Protein AF-A0A3M1HQ08-F1 (afdb_monomer_lite)

Structure (mmCIF, N/CA/C/O backbone):
data_AF-A0A3M1HQ08-F1
#
_entry.id   AF-A0A3M1HQ08-F1
#
loop_
_atom_site.group_PDB
_atom_site.id
_atom_site.type_symbol
_atom_site.label_atom_id
_atom_site.label_alt_id
_atom_site.label_comp_id
_atom_site.label_asym_id
_atom_site.label_entity_id
_atom_site.label_seq_id
_atom_site.pdbx_PDB_ins_code
_atom_site.Cartn_x
_atom_site.Cartn_y
_atom_site.Cartn_z
_atom_site.occupancy
_atom_site.B_iso_or_equiv
_atom_site.auth_seq_id
_atom_site.auth_comp_id
_atom_site.auth_asym_id
_atom_site.auth_atom_id
_atom_site.pdbx_PDB_model_num
ATOM 1 N N . MET A 1 1 ? 10.127 -5.036 5.928 1.00 76.81 1 MET A N 1
ATOM 2 C CA . MET A 1 1 ? 9.411 -4.773 7.203 1.00 76.81 1 MET A CA 1
ATOM 3 C C . MET A 1 1 ? 8.531 -3.508 7.095 1.00 76.81 1 MET A C 1
ATOM 5 O O . MET A 1 1 ? 8.863 -2.508 7.718 1.00 76.81 1 MET A O 1
ATOM 9 N N . PRO A 1 2 ? 7.421 -3.507 6.329 1.00 93.12 2 PRO A N 1
ATOM 10 C CA . PRO A 1 2 ? 6.608 -2.291 6.102 1.00 93.12 2 PRO A CA 1
ATOM 11 C C . PRO A 1 2 ? 5.614 -1.946 7.231 1.00 93.12 2 PRO A C 1
ATOM 13 O O . PRO A 1 2 ? 5.241 -0.790 7.415 1.00 93.12 2 PRO A O 1
ATOM 16 N N . TRP A 1 3 ? 5.199 -2.928 8.036 1.00 95.94 3 TRP A N 1
ATOM 17 C CA . TRP A 1 3 ? 4.093 -2.787 8.995 1.00 95.94 3 TRP A CA 1
ATOM 18 C C . TRP A 1 3 ? 4.210 -1.692 10.071 1.00 95.94 3 TRP A C 1
ATOM 20 O O . TRP A 1 3 ? 3.172 -1.139 10.439 1.00 95.94 3 TRP A O 1
ATOM 30 N N . PRO A 1 4 ? 5.399 -1.342 10.599 1.00 97.25 4 PRO A N 1
ATOM 31 C CA . PRO A 1 4 ? 5.519 -0.183 11.480 1.00 97.25 4 PRO A CA 1
ATOM 32 C C . PRO A 1 4 ? 5.036 1.121 10.824 1.00 97.25 4 PRO A C 1
ATOM 34 O O . PRO A 1 4 ? 4.361 1.906 11.485 1.00 97.25 4 PRO A O 1
ATOM 37 N N . LEU A 1 5 ? 5.303 1.314 9.525 1.00 98.06 5 LEU A N 1
ATOM 38 C CA . LEU A 1 5 ? 4.865 2.496 8.775 1.00 98.06 5 LEU A CA 1
ATOM 39 C C . LEU A 1 5 ? 3.379 2.438 8.413 1.00 98.06 5 LEU A C 1
ATOM 41 O O . LEU A 1 5 ? 2.703 3.457 8.506 1.00 98.06 5 LEU A O 1
ATOM 45 N N . VAL A 1 6 ? 2.846 1.252 8.095 1.00 97.94 6 VAL A N 1
ATOM 46 C CA . VAL A 1 6 ? 1.396 1.063 7.894 1.00 97.94 6 VAL A CA 1
ATOM 47 C C . VAL A 1 6 ? 0.622 1.510 9.137 1.00 97.94 6 VAL A C 1
ATOM 49 O O . VAL A 1 6 ? -0.316 2.298 9.037 1.00 97.94 6 VAL A O 1
ATOM 52 N N . ARG A 1 7 ? 1.052 1.078 10.331 1.00 97.81 7 ARG A N 1
ATOM 53 C CA . ARG A 1 7 ? 0.426 1.508 11.591 1.00 97.81 7 ARG A CA 1
ATOM 54 C C . ARG A 1 7 ? 0.586 3.003 11.845 1.00 97.81 7 ARG A C 1
ATOM 56 O O . ARG A 1 7 ? -0.366 3.629 12.285 1.00 97.81 7 ARG A O 1
ATOM 63 N N . ALA A 1 8 ? 1.755 3.577 11.561 1.00 98.31 8 ALA A N 1
ATOM 64 C CA . ALA A 1 8 ? 1.974 5.013 11.723 1.00 98.31 8 ALA A CA 1
ATOM 65 C C . ALA A 1 8 ? 1.047 5.845 10.816 1.00 98.31 8 ALA A C 1
ATOM 67 O O . ALA A 1 8 ? 0.472 6.833 11.269 1.00 98.31 8 ALA A O 1
ATOM 68 N N . ALA A 1 9 ? 0.845 5.418 9.564 1.00 98.38 9 ALA A N 1
ATOM 69 C CA . ALA A 1 9 ? -0.083 6.067 8.640 1.00 98.38 9 ALA A CA 1
ATOM 70 C C . ALA A 1 9 ? -1.531 6.009 9.158 1.00 98.38 9 ALA A C 1
ATOM 72 O 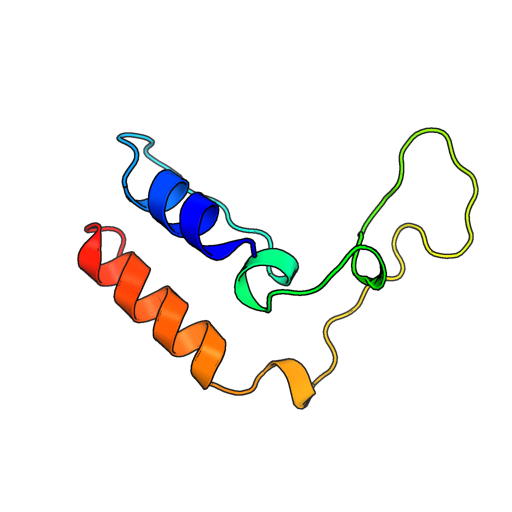O . ALA A 1 9 ? -2.214 7.036 9.193 1.00 98.38 9 ALA A O 1
ATOM 73 N N . LEU A 1 10 ? -1.974 4.836 9.626 1.00 98.38 10 LEU A N 1
ATOM 74 C CA . LEU A 1 10 ? -3.309 4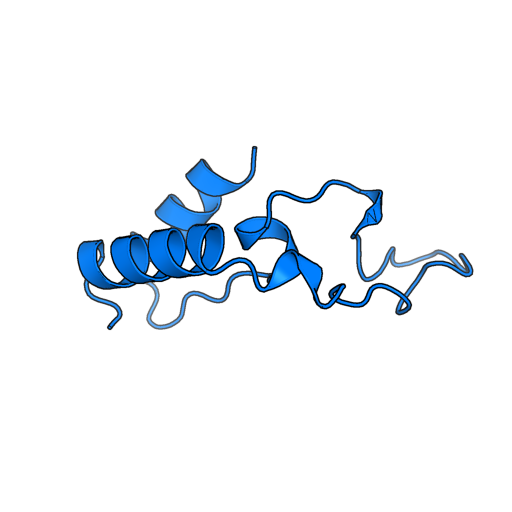.657 10.204 1.00 98.38 10 LEU A CA 1
ATOM 75 C C . LEU A 1 10 ? -3.484 5.411 11.537 1.00 98.38 10 LEU A C 1
ATOM 77 O O . LEU A 1 10 ? -4.554 5.946 11.791 1.00 98.38 10 LEU A O 1
ATOM 81 N N . ALA A 1 11 ? -2.451 5.540 12.366 1.00 98.56 11 ALA A N 1
ATOM 82 C CA . ALA A 1 11 ? -2.526 6.278 13.631 1.00 98.56 11 ALA A CA 1
ATOM 83 C C . ALA A 1 11 ? -2.492 7.811 13.469 1.00 98.56 11 ALA A C 1
ATOM 85 O O . ALA A 1 11 ? -2.739 8.540 14.427 1.00 98.56 11 ALA A O 1
ATOM 86 N N . SER A 1 12 ? -2.140 8.316 12.284 1.00 98.44 12 SER A N 1
ATOM 87 C CA . SER A 1 12 ? -2.008 9.756 12.037 1.00 98.44 12 SER A CA 1
ATOM 88 C C . SER A 1 12 ? -3.355 10.500 12.149 1.00 98.44 12 SER A C 1
ATOM 90 O O . SER A 1 12 ? -4.405 9.883 11.982 1.00 98.44 12 SER A O 1
ATOM 92 N N . PRO A 1 13 ? -3.372 11.834 12.340 1.00 98.06 13 PRO A N 1
ATOM 93 C CA . PRO A 1 13 ? -4.608 12.626 12.310 1.00 98.06 13 PRO A CA 1
ATOM 94 C C . PRO A 1 13 ? -5.142 12.875 10.886 1.00 98.06 13 PRO A C 1
ATOM 96 O O . PRO A 1 13 ? -6.118 13.601 10.705 1.00 98.06 13 PRO A O 1
ATOM 99 N N . ALA A 1 14 ? -4.499 12.326 9.849 1.00 98.38 14 ALA A N 1
ATOM 100 C CA . ALA A 1 14 ? -4.903 12.556 8.469 1.00 98.38 14 ALA A CA 1
ATOM 101 C C . ALA A 1 14 ? -6.301 11.977 8.200 1.00 98.38 14 ALA A C 1
ATOM 103 O O . ALA A 1 14 ? -6.610 10.857 8.618 1.00 98.38 14 ALA A O 1
ATOM 104 N N . ARG A 1 15 ? -7.128 12.706 7.437 1.00 97.94 15 ARG A N 1
ATOM 105 C CA . ARG A 1 15 ? -8.463 12.231 7.029 1.00 97.94 15 ARG A CA 1
ATOM 106 C C . ARG A 1 15 ? -8.383 10.927 6.230 1.00 97.94 15 ARG A C 1
ATOM 108 O O . ARG A 1 15 ? -9.188 10.035 6.453 1.00 97.94 15 ARG A O 1
ATOM 115 N N . TRP A 1 16 ? -7.393 10.808 5.347 1.00 98.06 16 TRP A N 1
ATOM 116 C CA . TRP A 1 16 ? -7.201 9.643 4.487 1.00 98.06 16 TRP A CA 1
ATOM 117 C C . TRP A 1 16 ? -5.841 9.003 4.740 1.00 98.06 16 TRP A C 1
ATOM 119 O O . TRP A 1 16 ? -4.827 9.698 4.791 1.00 98.06 16 TRP A O 1
ATOM 129 N N . ALA A 1 17 ? -5.826 7.677 4.843 1.00 98.12 17 ALA A N 1
ATOM 130 C CA . ALA A 1 17 ? -4.616 6.869 4.852 1.00 98.12 17 ALA A CA 1
ATOM 131 C C . ALA A 1 17 ? -4.724 5.848 3.713 1.00 98.12 17 ALA A C 1
ATOM 133 O O . ALA A 1 17 ? -5.632 5.021 3.709 1.00 98.12 17 ALA A O 1
ATOM 134 N N . VAL A 1 18 ? -3.823 5.934 2.733 1.00 97.75 18 VAL A N 1
ATOM 135 C CA . VAL A 1 18 ? -3.793 5.044 1.564 1.00 97.75 18 VAL A CA 1
ATOM 136 C C . VAL A 1 18 ? -2.543 4.185 1.653 1.00 97.75 18 VAL A C 1
ATOM 138 O O . VAL A 1 18 ? -1.438 4.715 1.747 1.00 97.75 18 VAL A O 1
ATOM 141 N N . ILE A 1 19 ? -2.722 2.865 1.634 1.00 97.62 19 ILE A N 1
ATOM 142 C CA . ILE A 1 19 ? -1.636 1.895 1.781 1.00 97.62 19 ILE A CA 1
ATOM 143 C C . ILE A 1 19 ? -1.496 1.104 0.473 1.00 97.62 19 ILE A C 1
ATOM 145 O O . ILE A 1 19 ? -2.485 0.519 0.024 1.00 97.62 19 ILE A O 1
ATOM 149 N N . PRO A 1 20 ? -0.305 1.049 -0.149 1.00 96.75 20 PRO A N 1
ATOM 150 C CA . PRO A 1 20 ? -0.051 0.156 -1.274 1.00 96.75 20 PRO A CA 1
ATOM 151 C C . PRO A 1 20 ? -0.282 -1.308 -0.884 1.00 96.75 20 PRO A C 1
ATOM 153 O O . PRO A 1 20 ? 0.165 -1.759 0.172 1.00 96.75 20 PRO A O 1
ATOM 156 N N . ALA A 1 21 ? -0.924 -2.087 -1.755 1.00 94.19 21 ALA A N 1
ATOM 157 C CA . ALA A 1 21 ? -1.157 -3.513 -1.509 1.00 94.19 21 ALA A CA 1
ATOM 158 C C . ALA A 1 21 ? 0.154 -4.282 -1.250 1.00 94.19 21 ALA A C 1
ATOM 160 O O . ALA A 1 21 ? 0.195 -5.176 -0.408 1.00 94.19 21 ALA A O 1
ATOM 161 N N . GLN A 1 22 ? 1.246 -3.894 -1.915 1.00 94.94 22 GLN A N 1
ATOM 162 C CA . GLN A 1 22 ? 2.577 -4.472 -1.722 1.00 94.94 22 GLN A CA 1
ATOM 163 C C . GLN A 1 22 ? 3.072 -4.350 -0.273 1.00 94.94 22 GLN A C 1
ATOM 165 O O . GLN A 1 22 ? 3.685 -5.288 0.237 1.00 94.94 22 GLN A O 1
ATOM 170 N N . ASP A 1 23 ? 2.769 -3.237 0.404 1.00 96.25 23 ASP A N 1
ATOM 171 C CA . ASP A 1 23 ? 3.161 -3.006 1.798 1.00 96.25 23 ASP A CA 1
ATOM 172 C C . ASP A 1 23 ? 2.327 -3.852 2.767 1.00 96.25 23 ASP A C 1
ATOM 174 O O . ASP A 1 23 ? 2.862 -4.388 3.739 1.00 96.25 23 ASP A O 1
ATOM 178 N N . VAL A 1 24 ? 1.032 -4.036 2.483 1.00 94.50 24 VAL A N 1
ATOM 179 C CA . VAL A 1 24 ? 0.155 -4.940 3.253 1.00 94.50 24 VAL A CA 1
ATOM 180 C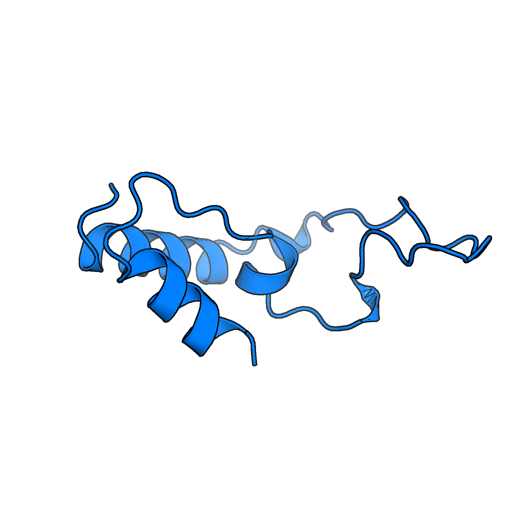 C . VAL A 1 24 ? 0.671 -6.379 3.165 1.00 94.50 24 VAL A C 1
ATOM 182 O O . VAL A 1 24 ? 0.782 -7.072 4.182 1.00 94.50 24 VAL A O 1
ATOM 185 N N . LEU A 1 25 ? 1.052 -6.794 1.954 1.00 92.12 25 LEU A N 1
ATOM 186 C CA . LEU A 1 25 ? 1.574 -8.124 1.641 1.00 92.12 25 LEU A CA 1
ATOM 187 C C . LEU A 1 25 ? 3.037 -8.328 2.068 1.00 92.12 25 LEU A C 1
ATOM 189 O O . LEU A 1 25 ? 3.515 -9.459 2.088 1.00 92.12 25 LEU A O 1
ATOM 193 N N . GLY A 1 26 ? 3.754 -7.265 2.441 1.00 92.94 26 GLY A N 1
ATOM 194 C CA . GLY A 1 26 ? 5.140 -7.368 2.895 1.00 92.94 26 GLY A CA 1
ATOM 195 C C . GLY A 1 26 ? 6.161 -7.655 1.793 1.00 92.94 26 GLY A C 1
ATOM 196 O O . GLY A 1 26 ? 7.239 -8.156 2.115 1.00 92.94 26 GLY A O 1
ATOM 197 N N . LEU A 1 27 ? 5.832 -7.360 0.532 1.00 93.38 27 LEU A N 1
ATOM 198 C CA . LEU A 1 27 ? 6.676 -7.663 -0.627 1.00 93.38 27 LEU A CA 1
ATOM 199 C C . LEU A 1 27 ? 7.905 -6.742 -0.705 1.00 93.38 27 LEU A C 1
ATOM 201 O O . LEU A 1 27 ? 7.914 -5.632 -0.165 1.00 93.38 27 LEU A O 1
ATOM 205 N N . GLY A 1 28 ? 8.956 -7.213 -1.371 1.00 93.69 28 GLY A N 1
ATOM 206 C CA . GLY A 1 28 ? 10.197 -6.479 -1.585 1.00 93.69 28 GLY A CA 1
ATOM 207 C C . GLY A 1 28 ? 10.225 -5.689 -2.897 1.00 93.69 28 GLY A C 1
ATOM 208 O O . GLY A 1 28 ? 9.207 -5.393 -3.528 1.00 93.69 28 GLY A O 1
ATOM 209 N N . SER A 1 29 ? 11.438 -5.332 -3.325 1.00 94.75 29 SER A N 1
ATOM 210 C CA . SER A 1 29 ? 11.687 -4.537 -4.537 1.00 94.75 29 SER A CA 1
ATOM 211 C C . SER A 1 29 ? 11.216 -5.210 -5.830 1.00 94.75 29 SER A C 1
ATOM 213 O O . SER A 1 29 ? 10.995 -4.519 -6.824 1.00 94.75 29 SER A O 1
ATOM 215 N N . GLU A 1 30 ? 11.045 -6.531 -5.833 1.00 93.44 30 GLU A N 1
ATOM 216 C CA . GLU A 1 30 ? 10.462 -7.298 -6.937 1.00 93.44 30 GLU A CA 1
ATOM 217 C C . GLU A 1 30 ? 9.009 -6.907 -7.236 1.00 93.44 30 GLU A C 1
ATOM 219 O O . GLU A 1 30 ? 8.553 -7.071 -8.365 1.00 93.44 30 GLU A O 1
ATOM 224 N N . ALA A 1 31 ? 8.303 -6.342 -6.252 1.00 94.94 31 ALA A N 1
ATOM 225 C CA . ALA A 1 31 ? 6.927 -5.882 -6.391 1.00 94.94 31 ALA A CA 1
ATOM 226 C C . ALA A 1 31 ? 6.801 -4.381 -6.705 1.00 94.94 31 ALA A C 1
ATOM 228 O O . ALA A 1 31 ? 5.695 -3.832 -6.739 1.00 94.94 31 ALA A O 1
ATOM 229 N N . ARG A 1 32 ? 7.924 -3.685 -6.929 1.00 95.88 32 ARG A N 1
ATOM 230 C CA . ARG A 1 32 ? 7.924 -2.250 -7.222 1.00 95.88 32 ARG A CA 1
ATOM 231 C C . ARG A 1 32 ? 7.151 -1.970 -8.511 1.00 95.88 32 ARG A C 1
ATOM 233 O O . ARG A 1 32 ? 7.515 -2.453 -9.576 1.00 95.88 32 ARG A O 1
ATOM 240 N N . PHE A 1 33 ? 6.133 -1.115 -8.419 1.00 97.56 33 PHE A N 1
ATOM 241 C CA . PHE A 1 33 ? 5.277 -0.814 -9.567 1.00 97.56 33 PHE A CA 1
ATOM 242 C C . PHE A 1 33 ? 5.990 0.005 -10.649 1.00 97.56 33 PHE A C 1
ATOM 244 O O . PHE A 1 33 ? 5.834 -0.273 -11.830 1.00 97.56 33 PHE A O 1
ATOM 251 N N . ASN A 1 34 ? 6.794 1.001 -10.270 1.00 98.00 34 ASN A N 1
ATOM 252 C CA . ASN A 1 34 ? 7.531 1.832 -11.221 1.00 98.00 34 ASN A CA 1
ATOM 253 C C . ASN A 1 34 ? 8.843 2.365 -10.624 1.00 98.00 34 ASN A C 1
ATOM 255 O O . ASN A 1 34 ? 8.903 2.741 -9.444 1.00 98.00 34 ASN A O 1
ATOM 259 N N . ARG A 1 35 ? 9.889 2.459 -11.451 1.00 97.50 35 ARG A N 1
ATOM 260 C CA . ARG A 1 35 ? 11.128 3.198 -11.183 1.00 97.50 35 ARG A CA 1
ATOM 261 C C . ARG A 1 35 ? 11.267 4.360 -12.179 1.00 97.50 35 ARG A C 1
ATOM 263 O O . ARG A 1 35 ? 11.767 4.148 -13.285 1.00 97.50 35 ARG A O 1
ATOM 270 N N . PRO A 1 36 ? 10.874 5.590 -11.790 1.00 97.44 36 PRO A N 1
ATOM 271 C CA . PRO A 1 36 ? 11.019 6.770 -12.641 1.00 97.44 36 PRO A CA 1
ATOM 272 C C . PRO A 1 36 ? 12.450 6.954 -13.163 1.00 97.44 36 PRO A C 1
ATOM 274 O O . PRO A 1 36 ? 13.412 6.632 -12.464 1.00 97.44 36 PRO A O 1
ATOM 277 N N . GLY A 1 37 ? 12.578 7.468 -14.390 1.00 97.56 37 GLY A N 1
ATOM 278 C CA . GLY A 1 37 ? 13.872 7.673 -15.052 1.00 97.56 37 GLY A CA 1
ATOM 279 C C . GLY A 1 37 ? 14.501 6.403 -15.635 1.00 97.56 37 GLY A C 1
ATOM 280 O O . GLY A 1 37 ? 15.670 6.424 -16.005 1.00 97.56 37 GLY A O 1
ATOM 281 N N . THR A 1 38 ? 13.758 5.294 -15.714 1.00 96.88 38 THR A N 1
ATOM 282 C CA . THR A 1 38 ? 14.235 4.042 -16.321 1.00 96.88 38 THR A CA 1
ATOM 283 C C . THR A 1 38 ? 13.282 3.542 -17.397 1.00 96.88 38 THR A C 1
ATOM 285 O O . THR A 1 38 ? 12.075 3.759 -17.321 1.00 96.88 38 THR A O 1
ATOM 288 N N . VAL A 1 39 ? 13.833 2.823 -18.373 1.00 95.88 39 VAL A N 1
ATOM 289 C CA . VAL A 1 39 ? 13.090 2.110 -19.426 1.00 95.88 39 VAL A CA 1
ATOM 290 C C . VAL A 1 39 ? 13.087 0.591 -19.180 1.00 95.88 39 VAL A C 1
ATOM 292 O O . VAL A 1 39 ? 13.131 -0.204 -20.111 1.00 95.88 39 VAL A O 1
ATOM 295 N N . ASP A 1 40 ? 13.075 0.176 -17.907 1.00 94.38 40 ASP A N 1
ATOM 296 C CA . ASP A 1 40 ? 13.072 -1.238 -17.503 1.00 94.38 40 ASP A CA 1
ATOM 297 C C . ASP A 1 40 ? 11.737 -1.909 -17.884 1.00 94.38 40 ASP A C 1
ATOM 299 O O . ASP A 1 40 ? 10.658 -1.379 -17.600 1.00 94.38 40 ASP A O 1
ATOM 303 N N . ALA A 1 41 ? 11.809 -3.102 -18.482 1.00 93.50 41 ALA A N 1
ATOM 304 C CA . ALA A 1 41 ? 10.650 -3.905 -18.872 1.00 93.50 41 ALA A CA 1
ATOM 305 C C . ALA A 1 41 ? 9.742 -4.297 -17.691 1.00 93.50 41 ALA A C 1
ATOM 307 O O . ALA A 1 41 ? 8.588 -4.667 -17.908 1.00 93.50 41 ALA A O 1
ATOM 308 N N . ARG A 1 42 ? 10.241 -4.216 -16.451 1.00 94.06 42 ARG A N 1
ATOM 309 C CA . ARG A 1 42 ? 9.486 -4.509 -15.222 1.00 94.06 42 ARG A CA 1
ATOM 310 C C . ARG A 1 42 ? 8.570 -3.374 -14.767 1.00 94.06 42 ARG A C 1
ATOM 312 O O . ARG A 1 42 ? 7.654 -3.628 -13.984 1.00 94.06 42 ARG A O 1
ATOM 319 N N . ASN A 1 43 ? 8.785 -2.141 -15.229 1.00 97.81 43 ASN A N 1
ATOM 320 C CA . ASN A 1 43 ? 7.914 -1.024 -14.864 1.00 97.81 43 ASN A CA 1
ATOM 321 C C . ASN A 1 43 ? 6.477 -1.299 -15.322 1.00 97.81 43 ASN A C 1
ATOM 323 O O . ASN A 1 43 ? 6.248 -1.782 -16.429 1.00 97.81 43 ASN A O 1
ATOM 327 N N . TRP A 1 44 ? 5.510 -0.963 -14.470 1.00 96.94 44 TRP A N 1
ATOM 328 C CA . TRP A 1 44 ? 4.070 -1.091 -14.716 1.00 96.94 44 TRP A CA 1
ATOM 329 C C . TRP A 1 44 ? 3.586 -2.531 -14.932 1.00 96.94 44 TRP A C 1
ATOM 331 O O . TRP A 1 44 ? 2.478 -2.744 -15.419 1.00 96.94 44 TRP A O 1
ATOM 341 N N . ARG A 1 45 ? 4.406 -3.534 -14.588 1.00 96.06 45 ARG A N 1
ATOM 342 C CA . ARG A 1 45 ? 4.088 -4.955 -14.799 1.00 96.06 45 ARG A CA 1
ATOM 343 C C . ARG A 1 45 ? 3.692 -5.707 -13.539 1.00 96.06 45 ARG A C 1
ATOM 345 O O . ARG A 1 45 ? 3.236 -6.838 -13.668 1.00 96.06 45 ARG A O 1
ATOM 352 N N . TRP A 1 46 ? 3.8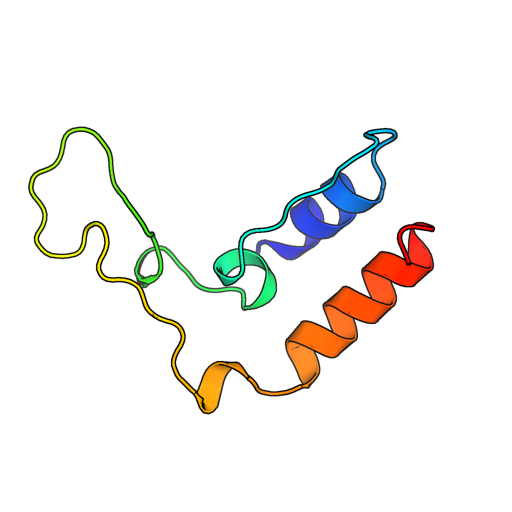73 -5.136 -12.345 1.00 95.25 46 TRP A N 1
ATOM 353 C CA . TRP A 1 46 ? 3.487 -5.842 -11.124 1.00 95.25 46 TRP A CA 1
ATOM 354 C C . TRP A 1 46 ? 1.980 -6.109 -11.105 1.00 95.25 46 TRP A C 1
ATOM 356 O O . TRP A 1 46 ? 1.174 -5.223 -11.389 1.00 95.25 46 TRP A O 1
ATOM 366 N N . GLN A 1 47 ? 1.629 -7.341 -10.754 1.00 93.00 47 GLN A N 1
ATOM 367 C CA . GLN A 1 47 ? 0.265 -7.827 -10.617 1.00 93.00 47 GLN A CA 1
ATOM 368 C C . GLN A 1 47 ? 0.182 -8.650 -9.336 1.00 93.00 47 GLN A C 1
ATOM 370 O O . GLN A 1 47 ? 1.135 -9.341 -8.968 1.00 93.00 47 GLN A O 1
ATOM 375 N N . ALA A 1 48 ? -0.960 -8.581 -8.659 1.00 89.00 48 ALA A N 1
ATOM 376 C CA . ALA A 1 48 ? -1.229 -9.461 -7.537 1.00 89.00 48 ALA A CA 1
ATOM 377 C C . ALA A 1 48 ? -1.460 -10.885 -8.058 1.00 89.00 48 ALA A C 1
ATOM 379 O O . ALA A 1 48 ? -2.337 -11.119 -8.888 1.00 89.00 48 ALA A O 1
ATOM 380 N N . ASP A 1 49 ? -0.678 -11.837 -7.560 1.00 83.75 49 ASP A N 1
ATOM 381 C CA . ASP A 1 49 ? -0.956 -13.254 -7.752 1.00 83.75 49 ASP A CA 1
ATOM 382 C C . ASP A 1 49 ? -2.220 -13.632 -6.966 1.00 83.75 49 ASP A C 1
ATOM 384 O O . ASP A 1 49 ? -2.403 -13.180 -5.836 1.00 83.75 49 ASP A O 1
ATOM 388 N N . ALA A 1 50 ? -3.083 -14.478 -7.531 1.00 78.75 50 ALA A N 1
ATOM 389 C CA . ALA A 1 50 ? -4.302 -14.936 -6.861 1.00 78.75 50 ALA A CA 1
ATOM 390 C C . ALA A 1 50 ? -4.022 -15.552 -5.474 1.00 78.75 50 ALA A C 1
ATOM 392 O O . ALA A 1 50 ? -4.828 -15.428 -4.554 1.00 78.75 50 ALA A O 1
ATOM 393 N N . ARG A 1 51 ? -2.842 -16.154 -5.291 1.00 76.81 51 ARG A N 1
ATOM 394 C CA . ARG A 1 51 ? -2.375 -16.730 -4.020 1.00 76.81 51 ARG A CA 1
ATOM 395 C C . ARG A 1 51 ? -2.086 -15.677 -2.943 1.00 76.81 51 ARG A C 1
ATOM 397 O O . ARG A 1 51 ? -1.998 -16.023 -1.772 1.00 76.81 51 ARG A O 1
ATOM 404 N N . LEU A 1 52 ? -1.953 -14.402 -3.314 1.00 72.62 52 LEU A N 1
ATOM 405 C CA . LEU A 1 52 ? -1.753 -13.280 -2.386 1.00 72.62 52 LEU A CA 1
ATOM 406 C C . LEU A 1 52 ? -3.071 -12.758 -1.789 1.00 72.62 52 LEU A C 1
ATOM 408 O O . LEU A 1 52 ? -3.051 -11.884 -0.925 1.00 72.62 52 LEU A O 1
ATOM 412 N N . PHE A 1 53 ? -4.212 -13.327 -2.187 1.00 74.06 53 PHE A N 1
ATOM 413 C CA . PHE A 1 53 ? -5.498 -13.133 -1.512 1.00 74.06 53 PHE A CA 1
ATOM 414 C C . PHE A 1 53 ? -5.725 -14.125 -0.362 1.00 74.06 53 PHE A C 1
ATOM 416 O O . PHE A 1 53 ? -6.864 -14.341 0.047 1.00 74.06 53 PHE A O 1
ATOM 423 N N . ASP A 1 54 ? -4.652 -14.697 0.200 1.00 81.12 54 ASP A N 1
ATOM 424 C CA . ASP A 1 54 ? -4.719 -15.297 1.534 1.00 81.12 54 ASP A CA 1
ATOM 425 C C . ASP A 1 54 ? -5.400 -14.2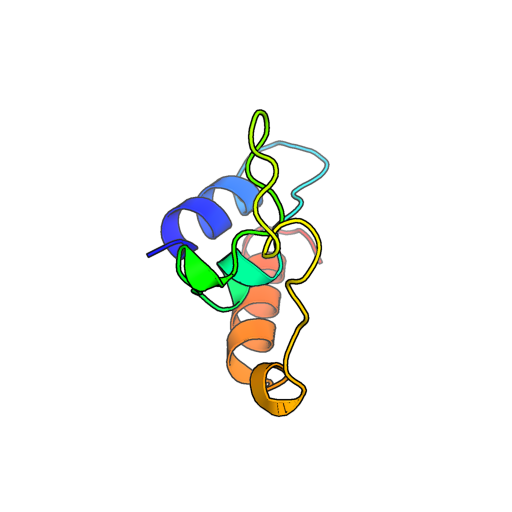90 2.484 1.00 81.12 54 ASP A C 1
ATOM 427 O O . ASP A 1 54 ? -4.978 -13.131 2.542 1.00 81.12 54 ASP A O 1
ATOM 431 N N . PRO A 1 55 ? -6.460 -14.680 3.210 1.00 81.81 55 PRO A N 1
ATOM 432 C CA . PRO A 1 55 ? -7.218 -13.757 4.046 1.00 81.81 55 PRO A CA 1
ATOM 433 C C . PRO A 1 55 ? -6.398 -13.151 5.194 1.00 81.81 55 PRO A C 1
ATOM 435 O O . PRO A 1 55 ? -6.749 -12.083 5.694 1.00 81.81 55 PRO A O 1
ATOM 438 N N . LYS A 1 56 ? -5.294 -13.774 5.618 1.00 89.12 56 LYS A N 1
ATOM 439 C CA . LYS A 1 56 ? -4.519 -13.367 6.800 1.00 89.12 56 LYS A CA 1
ATOM 440 C C . LYS A 1 56 ? -3.930 -11.945 6.738 1.00 89.12 56 LYS A C 1
ATOM 442 O O . LYS A 1 56 ? -4.154 -11.189 7.688 1.00 89.12 56 LYS A O 1
ATOM 447 N N . PRO A 1 57 ? -3.160 -11.534 5.707 1.00 89.12 57 PRO A N 1
ATOM 448 C CA . PRO A 1 57 ? -2.652 -10.160 5.608 1.00 89.12 57 PRO A CA 1
ATOM 449 C C . PRO A 1 57 ? -3.772 -9.112 5.596 1.00 89.12 57 PRO A C 1
ATOM 451 O O . PRO A 1 57 ? -3.625 -8.053 6.208 1.00 89.12 57 PRO A O 1
ATOM 454 N N . TRP A 1 58 ? -4.901 -9.424 4.960 1.00 92.56 58 TRP A N 1
ATOM 455 C CA . TRP A 1 58 ? -6.052 -8.526 4.865 1.00 92.56 58 TRP A CA 1
ATOM 456 C C . TRP A 1 58 ? -6.828 -8.434 6.180 1.00 92.56 58 TRP A C 1
ATOM 458 O O . TRP A 1 58 ? -7.217 -7.337 6.570 1.00 92.56 58 TRP A O 1
ATOM 468 N N . ALA A 1 59 ? -6.967 -9.541 6.915 1.00 94.62 59 ALA A N 1
ATOM 469 C CA . ALA A 1 59 ? -7.534 -9.546 8.262 1.00 94.62 59 ALA A CA 1
ATOM 470 C C . ALA A 1 59 ? -6.702 -8.677 9.215 1.00 94.62 59 ALA A C 1
ATOM 472 O O . ALA A 1 59 ? -7.240 -7.811 9.894 1.00 94.62 59 ALA A O 1
ATOM 473 N N . ARG A 1 60 ? -5.369 -8.802 9.172 1.00 95.06 60 ARG A N 1
ATOM 474 C CA . ARG A 1 60 ? -4.472 -7.937 9.955 1.00 95.06 60 ARG A CA 1
ATOM 475 C C . ARG A 1 60 ? -4.637 -6.452 9.608 1.00 95.06 60 ARG A C 1
ATOM 477 O O . ARG A 1 60 ? -4.505 -5.600 10.487 1.00 95.06 60 ARG A O 1
ATOM 484 N N . LEU A 1 61 ? -4.869 -6.128 8.334 1.00 95.94 61 LEU A N 1
ATOM 485 C CA . LEU A 1 61 ? -5.153 -4.756 7.913 1.00 95.94 61 LEU A CA 1
ATOM 486 C C . LEU A 1 61 ? -6.503 -4.284 8.463 1.00 95.94 61 LEU A C 1
ATOM 488 O O . LEU A 1 61 ? -6.565 -3.179 8.991 1.00 95.94 61 LEU A O 1
ATOM 492 N N . ALA A 1 62 ? -7.541 -5.118 8.388 1.00 96.88 62 ALA A N 1
ATOM 493 C CA . ALA A 1 62 ? -8.862 -4.819 8.933 1.00 96.88 62 ALA A CA 1
ATOM 494 C C . ALA A 1 62 ? -8.808 -4.560 10.450 1.00 96.88 62 ALA A C 1
ATOM 496 O O . ALA A 1 62 ? -9.328 -3.544 10.911 1.00 96.88 62 ALA A O 1
ATOM 497 N N . ASP A 1 63 ? -8.088 -5.395 11.204 1.00 97.56 63 ASP A N 1
ATOM 498 C CA . ASP A 1 63 ? -7.871 -5.207 12.644 1.00 97.56 63 ASP A CA 1
ATOM 499 C C . ASP A 1 63 ? -7.188 -3.864 12.943 1.00 97.56 63 ASP A C 1
ATOM 501 O O . ASP A 1 63 ? -7.576 -3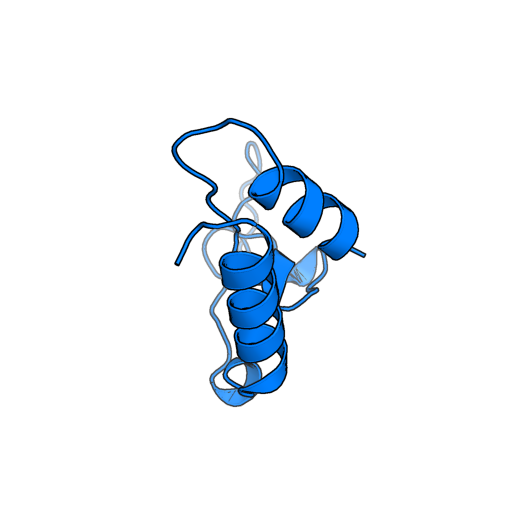.142 13.861 1.00 97.56 63 ASP A O 1
ATOM 505 N N . ALA A 1 64 ? -6.174 -3.495 12.152 1.00 97.75 64 ALA A N 1
ATOM 506 C CA . ALA A 1 64 ? -5.475 -2.223 12.314 1.00 97.75 64 ALA A CA 1
ATOM 507 C C . ALA A 1 64 ? -6.363 -1.019 11.956 1.00 97.75 64 ALA A C 1
ATOM 509 O O . ALA A 1 64 ? -6.314 0.002 12.640 1.00 97.75 64 ALA A O 1
ATOM 510 N N . ILE A 1 65 ? -7.178 -1.131 10.904 1.00 98.19 65 ILE A N 1
ATOM 511 C CA . ILE A 1 65 ? -8.160 -0.111 10.512 1.00 98.19 65 ILE A CA 1
ATOM 512 C C . ILE A 1 65 ? -9.157 0.126 11.655 1.00 98.19 65 ILE A C 1
ATOM 514 O O . ILE A 1 65 ? -9.387 1.278 12.029 1.00 98.19 65 ILE A O 1
ATOM 518 N N . ALA A 1 66 ? -9.688 -0.945 12.251 1.00 98.25 66 ALA A N 1
ATOM 519 C CA . ALA A 1 66 ? -10.598 -0.859 13.390 1.00 98.25 66 ALA A CA 1
ATOM 520 C C . ALA A 1 66 ? -9.918 -0.245 14.626 1.00 98.25 66 ALA A C 1
ATOM 522 O O . ALA A 1 66 ? -10.460 0.682 15.228 1.00 98.25 66 ALA A O 1
ATOM 523 N N . LEU A 1 67 ? -8.703 -0.696 14.966 1.00 98.25 67 LEU A N 1
ATOM 524 C CA . LEU A 1 67 ? -7.936 -0.208 16.120 1.00 98.25 67 LEU A CA 1
ATOM 525 C C . LEU A 1 67 ? -7.706 1.311 16.090 1.00 98.25 67 LEU A C 1
ATOM 527 O O . LEU A 1 67 ? -7.728 1.954 17.137 1.00 98.25 67 LEU A O 1
ATOM 531 N N . TYR A 1 68 ? -7.479 1.883 14.906 1.00 98.25 68 TYR A N 1
ATOM 532 C CA . TYR A 1 68 ? -7.227 3.317 14.739 1.00 98.25 68 TYR A CA 1
ATOM 533 C C . TYR A 1 68 ? -8.475 4.126 14.348 1.00 98.25 68 TYR A C 1
ATOM 535 O O . TYR A 1 68 ? -8.344 5.289 13.969 1.00 98.25 68 TYR A O 1
ATOM 543 N N . GLY A 1 69 ? -9.677 3.542 14.442 1.00 97.62 69 GLY A N 1
ATOM 544 C CA . GLY A 1 69 ? -10.940 4.256 14.224 1.00 97.62 69 GLY A CA 1
ATOM 545 C C . GLY A 1 69 ? -11.173 4.684 12.772 1.00 97.62 69 GLY A C 1
ATOM 546 O O . GLY A 1 69 ? -11.644 5.793 12.528 1.00 97.62 69 GLY A O 1
ATOM 547 N N . ARG A 1 70 ? -10.803 3.832 11.808 1.00 96.38 70 ARG A N 1
ATOM 548 C CA . ARG A 1 70 ? -10.910 4.102 10.360 1.00 96.38 70 ARG A CA 1
ATOM 549 C C . ARG A 1 70 ? -11.846 3.144 9.607 1.00 96.38 70 ARG A C 1
ATOM 551 O O . ARG A 1 70 ? -11.727 3.048 8.387 1.00 96.38 70 ARG A O 1
ATOM 558 N N . ALA A 1 71 ? -12.696 2.413 10.331 1.00 91.00 71 ALA A N 1
ATOM 559 C CA . ALA A 1 71 ? -13.687 1.482 9.779 1.00 91.00 71 ALA A CA 1
ATOM 560 C C . ALA A 1 71 ? -14.953 2.199 9.288 1.00 91.00 71 ALA A C 1
ATOM 562 O O . ALA A 1 71 ? -15.290 3.256 9.869 1.00 91.00 71 ALA A O 1
#

Sequence (71 aa):
MPWPLVRAALASPARWAVIPAQDVLGLGSEARFNRPGTVDARNWRWQADARLFDPKPWARLADAIALYGRA

Foldseek 3Di:
DLVVVLLVQLQDPDPDRDDPLCSLLVHDPLQDQADPPDPDPSHNPHDDDPVSVPVVSVVVSVVSCVVSVND

Radius of gyration: 14.02 Å; chains: 1; bounding box: 28×29×36 Å

pLDDT: mean 93.93, std 6.18, range [72.62, 98.56]

Secondary structure (DSSP, 8-state):
--HHHHHHHHHSS-S-----HHHHHT--GGG----TT---TTTT-----GGGG-HHHHHHHHHHHHHTT--